Protein AF-A0A3M2AVL7-F1 (afdb_monomer)

Structure (mmCIF, N/CA/C/O backbone):
data_AF-A0A3M2AVL7-F1
#
_entry.id   AF-A0A3M2AVL7-F1
#
loop_
_atom_site.group_PDB
_atom_site.id
_atom_site.type_symbol
_atom_site.label_atom_id
_atom_site.label_alt_id
_atom_site.label_comp_id
_atom_site.label_asym_id
_atom_site.label_entity_id
_atom_site.label_seq_id
_atom_site.pdbx_PDB_ins_code
_atom_site.Cartn_x
_atom_site.Cartn_y
_atom_site.Cartn_z
_atom_site.occupancy
_atom_site.B_iso_or_equiv
_atom_site.auth_seq_id
_atom_site.auth_comp_id
_atom_site.auth_asym_id
_atom_site.auth_atom_id
_atom_site.pdbx_PDB_model_num
ATOM 1 N N . MET A 1 1 ? 24.766 -21.874 -66.320 1.00 49.31 1 MET A N 1
ATOM 2 C CA . MET A 1 1 ? 24.513 -21.560 -64.892 1.00 49.31 1 MET A CA 1
ATOM 3 C C . MET A 1 1 ? 24.020 -20.111 -64.760 1.00 49.31 1 MET A C 1
ATOM 5 O O . MET A 1 1 ? 24.834 -19.207 -64.705 1.00 49.31 1 MET A O 1
ATOM 9 N N . ARG A 1 2 ? 22.704 -19.842 -64.825 1.00 55.44 2 ARG A N 1
ATOM 10 C CA . ARG A 1 2 ? 22.145 -18.460 -64.758 1.00 55.44 2 ARG A CA 1
ATOM 11 C C . ARG A 1 2 ? 20.738 -18.371 -64.133 1.00 55.44 2 ARG A C 1
ATOM 13 O O . ARG A 1 2 ? 20.066 -17.357 -64.256 1.00 55.44 2 ARG A O 1
ATOM 20 N N . ARG A 1 3 ? 20.269 -19.445 -63.480 1.00 55.56 3 ARG A N 1
ATOM 21 C CA . ARG A 1 3 ? 18.938 -19.506 -62.833 1.00 55.56 3 ARG A CA 1
ATOM 22 C C . ARG A 1 3 ? 18.961 -19.156 -61.342 1.00 55.56 3 ARG A C 1
ATOM 24 O O . ARG A 1 3 ? 17.932 -18.772 -60.806 1.00 55.56 3 ARG A O 1
ATOM 31 N N . TRP A 1 4 ? 20.124 -19.241 -60.697 1.00 57.34 4 TRP A N 1
ATOM 32 C CA . TRP A 1 4 ? 20.258 -19.029 -59.252 1.00 57.34 4 TRP A CA 1
ATOM 33 C C . TRP A 1 4 ? 20.338 -17.543 -58.864 1.00 57.34 4 TRP A C 1
ATOM 35 O O . TRP A 1 4 ? 19.958 -17.202 -57.751 1.00 57.34 4 TRP A O 1
ATOM 45 N N . SER A 1 5 ? 20.722 -16.644 -59.785 1.00 60.75 5 SER A N 1
ATOM 46 C CA . SER A 1 5 ? 20.860 -15.208 -59.475 1.00 60.75 5 SER A CA 1
ATOM 47 C C . SER A 1 5 ? 19.529 -14.460 -59.333 1.00 60.75 5 SER A C 1
ATOM 49 O O . SER A 1 5 ? 19.511 -13.342 -58.831 1.00 60.75 5 SER A O 1
ATOM 51 N N . ARG A 1 6 ? 18.407 -15.047 -59.781 1.00 67.75 6 ARG A N 1
ATOM 52 C CA . ARG A 1 6 ? 17.077 -14.432 -59.626 1.00 67.75 6 ARG A CA 1
ATOM 53 C C . ARG A 1 6 ? 16.515 -14.596 -58.217 1.00 67.75 6 ARG A C 1
ATOM 55 O O . ARG A 1 6 ? 15.721 -13.767 -57.800 1.00 67.75 6 ARG A O 1
ATOM 62 N N . TYR A 1 7 ? 16.935 -15.631 -57.488 1.00 75.69 7 TYR A N 1
ATOM 63 C CA . TYR A 1 7 ? 16.418 -15.939 -56.150 1.00 75.69 7 TYR A CA 1
ATOM 64 C C . TYR A 1 7 ? 17.305 -15.407 -55.020 1.00 75.69 7 TYR A C 1
ATOM 66 O O . TYR A 1 7 ? 16.845 -15.274 -53.890 1.00 75.69 7 TYR A O 1
ATOM 74 N N . THR A 1 8 ? 18.551 -15.038 -55.328 1.00 79.12 8 THR A N 1
ATOM 75 C CA . THR A 1 8 ? 19.495 -14.424 -54.386 1.00 79.12 8 THR A CA 1
ATOM 76 C C . THR A 1 8 ? 18.943 -13.186 -53.665 1.00 79.12 8 THR A C 1
ATOM 78 O O . THR A 1 8 ? 19.076 -13.144 -52.444 1.00 79.12 8 THR A O 1
ATOM 81 N N . PRO A 1 9 ? 18.279 -12.208 -54.324 1.00 80.12 9 PRO A N 1
ATOM 82 C CA . PRO A 1 9 ? 17.731 -11.055 -53.603 1.00 80.12 9 PRO A CA 1
ATOM 83 C C . PRO A 1 9 ? 16.610 -11.451 -52.633 1.00 80.12 9 PRO A C 1
ATOM 85 O O . PRO A 1 9 ? 16.551 -10.934 -51.522 1.00 80.12 9 PRO A O 1
ATOM 88 N N . TYR A 1 10 ? 15.771 -12.423 -52.999 1.00 84.12 10 TYR A N 1
ATOM 89 C CA . TYR A 1 10 ? 14.706 -12.923 -52.124 1.00 84.12 10 TYR A CA 1
ATOM 90 C C . TYR A 1 10 ? 15.263 -13.680 -50.912 1.00 84.12 10 TYR A C 1
ATOM 92 O O . TYR A 1 10 ? 14.733 -13.545 -49.813 1.00 84.12 10 TYR A O 1
ATOM 100 N N . LEU A 1 11 ? 16.363 -14.421 -51.088 1.00 86.31 11 LEU A N 1
ATOM 101 C CA . LEU A 1 11 ? 17.057 -15.094 -49.990 1.00 86.31 11 LEU A CA 1
ATOM 102 C C . LEU A 1 11 ? 17.648 -14.084 -48.992 1.00 86.31 11 LEU A C 1
ATOM 104 O O . LEU A 1 11 ? 17.534 -14.281 -47.786 1.00 86.31 11 LEU A O 1
ATOM 108 N N . ILE A 1 12 ? 18.234 -12.987 -49.483 1.00 85.75 12 ILE A N 1
ATOM 109 C CA . ILE A 1 12 ? 18.787 -11.919 -48.633 1.00 85.75 12 ILE A CA 1
ATOM 110 C C . ILE A 1 12 ? 17.677 -11.257 -47.810 1.00 85.75 12 ILE A C 1
ATOM 112 O O . ILE A 1 12 ? 17.833 -11.079 -46.604 1.00 85.75 12 ILE A O 1
ATOM 116 N N . VAL A 1 13 ? 16.535 -10.949 -48.433 1.00 85.62 13 VAL A N 1
ATOM 117 C CA . VAL A 1 13 ? 15.375 -10.371 -47.733 1.00 85.62 13 VAL A CA 1
ATOM 118 C C . VAL A 1 13 ? 14.828 -11.337 -46.680 1.00 85.62 13 VAL A C 1
ATOM 120 O O . VAL A 1 13 ? 14.535 -10.921 -45.561 1.00 85.62 13 VAL A O 1
ATOM 123 N N . LEU A 1 14 ? 14.742 -12.632 -46.999 1.00 88.81 14 LEU A N 1
ATOM 124 C CA . LEU A 1 14 ? 14.288 -13.652 -46.055 1.00 88.81 14 LEU A CA 1
ATOM 125 C C . LEU A 1 14 ? 15.222 -13.758 -44.840 1.00 88.81 14 LEU A C 1
ATOM 127 O O . LEU A 1 14 ? 14.752 -13.796 -43.705 1.00 88.81 14 LEU A O 1
ATOM 131 N N . LEU A 1 15 ? 16.538 -13.767 -45.064 1.00 89.38 15 LEU A N 1
ATOM 132 C CA . LEU A 1 15 ? 17.530 -13.818 -43.987 1.00 89.38 15 LEU A CA 1
ATOM 133 C C . LEU A 1 15 ? 17.496 -12.557 -43.119 1.00 89.38 15 LEU A C 1
ATOM 135 O O . LEU A 1 15 ? 17.561 -12.667 -41.896 1.00 89.38 15 LEU A O 1
ATOM 139 N N . ALA A 1 16 ? 17.327 -11.377 -43.721 1.00 87.62 16 ALA A N 1
ATOM 140 C CA . ALA A 1 16 ? 17.157 -10.131 -42.980 1.00 87.62 16 ALA A CA 1
ATOM 141 C C . ALA A 1 16 ? 15.886 -10.156 -42.114 1.00 87.62 16 ALA A C 1
ATOM 143 O O . ALA A 1 16 ? 15.927 -9.763 -40.950 1.00 87.62 16 ALA A O 1
ATOM 144 N N . PHE A 1 17 ? 14.776 -10.680 -42.642 1.00 90.69 17 PHE A N 1
ATOM 145 C CA . PHE A 1 17 ? 13.520 -10.805 -41.903 1.00 90.69 17 PHE A CA 1
ATOM 146 C C . PHE A 1 17 ? 13.626 -11.798 -40.736 1.00 90.69 17 PHE A C 1
ATOM 148 O O . PHE A 1 17 ? 13.178 -11.507 -39.627 1.00 90.69 17 PHE A O 1
ATOM 155 N N . LEU A 1 18 ? 14.276 -12.945 -40.952 1.00 90.25 18 LEU A N 1
ATOM 156 C CA . LEU A 1 18 ? 14.545 -13.923 -39.895 1.00 90.25 18 LEU A CA 1
ATOM 157 C C . LEU A 1 18 ? 15.487 -13.361 -38.824 1.00 90.25 18 LEU A C 1
ATOM 159 O O . LEU A 1 18 ? 15.243 -13.563 -37.636 1.00 90.25 18 LEU A O 1
ATOM 163 N N . GLY A 1 19 ? 16.516 -12.611 -39.229 1.00 85.75 19 GLY A N 1
ATOM 164 C CA . GLY A 1 19 ? 17.402 -11.894 -38.313 1.00 85.75 19 GLY A CA 1
ATOM 165 C C . GLY A 1 19 ? 16.652 -10.859 -37.475 1.00 85.75 19 GLY A C 1
ATOM 166 O O . GLY A 1 19 ? 16.862 -10.784 -36.268 1.00 85.75 19 GLY A O 1
ATOM 167 N N . LEU A 1 20 ? 15.715 -10.124 -38.081 1.00 87.69 20 LEU A N 1
ATOM 168 C CA . LEU A 1 20 ? 14.891 -9.133 -37.388 1.00 87.69 20 LEU A CA 1
ATOM 169 C C . LEU A 1 20 ? 13.927 -9.785 -36.385 1.00 87.69 20 LEU A C 1
ATOM 171 O O . LEU A 1 20 ? 13.807 -9.319 -35.257 1.00 87.69 20 LEU A O 1
ATOM 175 N N . LEU A 1 21 ? 13.280 -10.895 -36.755 1.00 87.44 21 LEU A N 1
ATOM 176 C CA . LEU A 1 21 ? 12.431 -11.668 -35.840 1.00 87.44 21 LEU A CA 1
ATOM 177 C C . LEU A 1 21 ? 13.232 -12.282 -34.686 1.00 87.44 21 LEU A C 1
ATOM 179 O O . LEU A 1 21 ? 12.766 -12.287 -33.546 1.00 87.44 21 LEU A O 1
ATOM 183 N N . GLY A 1 22 ? 14.436 -12.781 -34.975 1.00 82.81 22 GLY A N 1
ATOM 184 C CA . GLY A 1 22 ? 15.374 -13.270 -33.968 1.00 82.81 22 GLY A CA 1
ATOM 185 C C . GLY A 1 22 ? 15.807 -12.162 -33.010 1.00 82.81 22 GLY A C 1
ATOM 186 O O . GLY A 1 22 ? 15.777 -12.366 -31.802 1.00 82.81 22 GLY A O 1
ATOM 187 N N . TRP A 1 23 ? 16.115 -10.973 -33.534 1.00 85.00 23 TRP A N 1
ATOM 188 C CA . TRP A 1 23 ? 16.451 -9.791 -32.742 1.00 85.00 23 TRP A CA 1
ATOM 189 C C . TRP A 1 23 ? 15.283 -9.326 -31.869 1.00 85.00 23 TRP A C 1
ATOM 191 O O . TRP A 1 23 ? 15.475 -9.084 -30.684 1.00 85.00 23 TRP A O 1
ATOM 201 N N . ILE A 1 24 ? 14.061 -9.266 -32.408 1.00 80.62 24 ILE A N 1
ATOM 202 C CA . ILE A 1 24 ? 12.861 -8.897 -31.641 1.00 80.62 24 ILE A CA 1
ATOM 203 C C . ILE A 1 24 ? 12.612 -9.903 -30.514 1.00 80.62 24 ILE A C 1
ATOM 205 O O . ILE A 1 24 ? 12.341 -9.498 -29.388 1.00 80.62 24 ILE A O 1
ATOM 209 N N . ARG A 1 25 ? 12.738 -11.210 -30.781 1.00 75.62 25 ARG A N 1
ATOM 210 C CA . ARG A 1 25 ? 12.631 -12.245 -29.740 1.00 75.62 25 ARG A CA 1
ATOM 211 C C . ARG A 1 25 ? 13.746 -12.149 -28.708 1.00 75.62 25 ARG A C 1
ATOM 213 O O . ARG A 1 25 ? 13.479 -12.322 -27.524 1.00 75.62 25 ARG A O 1
ATOM 220 N N . TYR A 1 26 ? 14.970 -11.875 -29.147 1.00 77.38 26 TYR A N 1
ATOM 221 C CA . TYR A 1 26 ? 16.114 -11.695 -28.265 1.00 77.38 26 TYR A CA 1
ATOM 222 C C . TYR A 1 26 ? 15.932 -10.477 -27.359 1.00 77.38 26 TYR A C 1
ATOM 224 O O . TYR A 1 26 ? 16.093 -10.610 -26.156 1.00 77.38 26 TYR A O 1
ATOM 232 N N . GLU A 1 27 ? 15.527 -9.325 -27.893 1.00 68.50 27 GLU A N 1
ATOM 233 C CA . GLU A 1 27 ? 15.232 -8.125 -27.101 1.00 68.50 27 GLU A CA 1
ATOM 234 C C . GLU A 1 27 ? 14.012 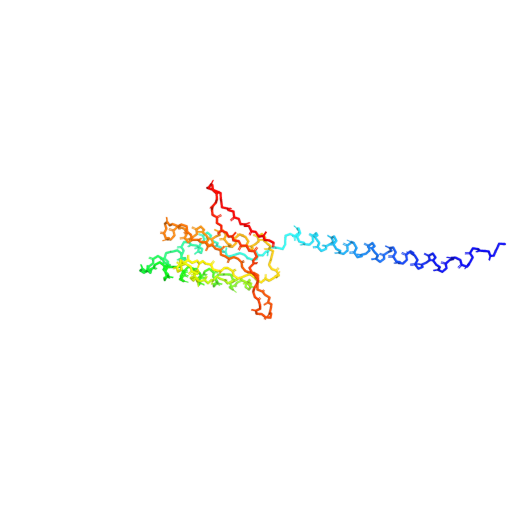-8.323 -26.191 1.00 68.50 27 GLU A C 1
ATOM 236 O O . GLU A 1 27 ? 14.013 -7.859 -25.054 1.00 68.50 27 GLU A O 1
ATOM 241 N N . HIS A 1 28 ? 13.005 -9.090 -26.619 1.00 65.69 28 HIS A N 1
ATOM 242 C CA . HIS A 1 28 ? 11.886 -9.457 -25.750 1.00 65.69 28 HIS A CA 1
ATOM 243 C C . HIS A 1 28 ? 12.349 -10.320 -24.566 1.00 65.69 28 HIS A C 1
ATOM 245 O O . HIS A 1 28 ? 12.065 -9.988 -23.418 1.00 65.69 28 HIS A O 1
ATOM 251 N N . HIS A 1 29 ? 13.148 -11.363 -24.818 1.00 61.06 29 HIS A N 1
ATOM 252 C CA . HIS A 1 29 ? 13.741 -12.180 -23.755 1.00 61.06 29 HIS A CA 1
ATOM 253 C C . HIS A 1 29 ? 14.762 -11.418 -22.909 1.00 61.06 29 HIS A C 1
ATOM 255 O O . HIS A 1 29 ? 14.876 -11.662 -21.713 1.00 61.06 29 HIS A O 1
ATOM 261 N N . ARG A 1 30 ? 15.501 -10.475 -23.493 1.00 54.84 30 ARG A N 1
ATOM 262 C CA . ARG A 1 30 ? 16.404 -9.582 -22.767 1.00 54.84 30 ARG A CA 1
ATOM 263 C C . ARG A 1 30 ? 15.616 -8.667 -21.835 1.00 54.84 30 ARG A C 1
ATOM 265 O O . ARG A 1 30 ? 16.025 -8.500 -20.693 1.00 54.84 30 ARG A O 1
ATOM 272 N N . GLY A 1 31 ? 14.472 -8.148 -22.278 1.00 52.19 31 GLY A N 1
ATOM 273 C CA . GLY A 1 31 ? 13.526 -7.411 -21.442 1.00 52.19 31 GLY A CA 1
ATOM 274 C C . GLY A 1 31 ? 12.971 -8.261 -20.297 1.00 52.19 31 GLY A C 1
ATOM 275 O O . GLY A 1 31 ? 12.960 -7.813 -19.155 1.00 52.19 31 GLY A O 1
ATOM 276 N N . GLU A 1 32 ? 12.593 -9.515 -20.562 1.00 56.53 32 GLU A N 1
ATOM 277 C CA . GLU A 1 32 ? 12.155 -10.463 -19.523 1.00 56.53 32 GLU A CA 1
ATOM 278 C C . GLU A 1 32 ? 13.280 -10.835 -18.538 1.00 56.53 32 GLU A C 1
ATOM 280 O O . GLU A 1 32 ? 13.033 -10.999 -17.342 1.00 56.53 32 GLU A O 1
ATOM 285 N N . ASN A 1 33 ? 14.525 -10.930 -19.009 1.00 48.59 33 ASN A N 1
ATOM 286 C CA . ASN A 1 33 ? 15.682 -11.234 -18.168 1.00 48.59 33 ASN A CA 1
ATOM 287 C C . ASN A 1 33 ? 16.143 -10.022 -17.344 1.00 48.59 33 ASN A C 1
ATOM 289 O O . ASN A 1 33 ? 16.495 -10.208 -16.184 1.00 48.59 33 ASN A O 1
ATOM 293 N N . PHE A 1 34 ? 16.021 -8.790 -17.851 1.00 47.81 34 PHE A N 1
ATOM 294 C CA . PHE A 1 34 ? 16.200 -7.563 -17.054 1.00 47.81 34 PHE A CA 1
ATOM 295 C C . PHE A 1 34 ? 15.174 -7.449 -15.913 1.00 47.81 34 PHE A C 1
ATOM 297 O O . PHE A 1 34 ? 15.462 -6.870 -14.870 1.00 47.81 34 PHE A O 1
ATOM 304 N N . VAL A 1 35 ? 13.982 -8.034 -16.071 1.00 50.78 35 VAL A N 1
ATOM 305 C CA . VAL A 1 35 ? 12.981 -8.133 -14.993 1.00 50.78 35 VAL A CA 1
ATOM 306 C C . VAL A 1 35 ? 13.380 -9.175 -13.932 1.00 50.78 35 VAL A C 1
ATOM 308 O O . VAL A 1 35 ? 12.967 -9.058 -12.776 1.00 50.78 35 VAL A O 1
ATOM 311 N N . ARG A 1 36 ? 14.196 -10.179 -14.287 1.00 46.47 36 ARG A N 1
ATOM 312 C CA . ARG A 1 36 ? 14.734 -11.189 -13.352 1.00 46.47 36 ARG A CA 1
ATOM 313 C C . ARG A 1 36 ? 16.038 -10.766 -12.678 1.00 46.47 36 ARG A C 1
ATOM 315 O O . ARG A 1 36 ? 16.279 -11.171 -11.542 1.00 46.47 36 ARG A O 1
ATOM 322 N N . GLU A 1 37 ? 16.856 -9.961 -13.343 1.00 42.97 37 GLU A N 1
ATOM 323 C CA . GLU A 1 37 ? 18.136 -9.471 -12.835 1.00 42.97 37 GLU A CA 1
ATOM 324 C C . GLU A 1 37 ? 17.907 -8.257 -11.922 1.00 42.97 37 GLU A C 1
ATOM 326 O O . GLU A 1 37 ? 18.037 -7.107 -12.319 1.00 42.97 37 GLU A O 1
ATOM 331 N N . SER A 1 38 ? 17.448 -8.546 -10.699 1.00 48.59 38 SER A N 1
ATOM 332 C CA . SER A 1 38 ? 17.490 -7.690 -9.504 1.00 48.59 38 SER A CA 1
ATOM 333 C C . SER A 1 38 ? 17.575 -6.177 -9.755 1.00 48.59 38 SER A C 1
ATOM 335 O O . SER A 1 38 ? 18.555 -5.533 -9.377 1.00 48.59 38 SER A O 1
ATOM 337 N N . VAL A 1 39 ? 16.520 -5.570 -10.305 1.00 52.44 39 VAL A N 1
ATOM 338 C CA . VAL A 1 39 ? 16.279 -4.152 -10.026 1.00 52.44 39 VAL A CA 1
ATOM 339 C C . VAL A 1 39 ? 16.001 -4.087 -8.528 1.00 52.44 39 VAL A C 1
ATOM 341 O O . VAL A 1 39 ? 14.914 -4.443 -8.068 1.00 52.44 39 VAL A O 1
ATOM 344 N N . SER A 1 40 ? 17.017 -3.739 -7.740 1.00 58.62 40 SER A N 1
ATOM 345 C CA . SER A 1 40 ? 16.859 -3.483 -6.316 1.00 58.62 40 SER A CA 1
ATOM 346 C C . SER A 1 40 ? 16.011 -2.224 -6.181 1.00 58.62 40 SER A C 1
ATOM 348 O O . SER A 1 40 ? 16.523 -1.106 -6.233 1.00 58.62 40 SER A O 1
ATOM 350 N N . PHE A 1 41 ? 14.695 -2.391 -6.080 1.00 68.44 41 PHE A N 1
ATOM 351 C CA . PHE A 1 41 ? 13.823 -1.287 -5.712 1.00 68.44 41 PHE A CA 1
ATOM 352 C C . PHE A 1 41 ? 14.173 -0.882 -4.285 1.00 68.44 41 PHE A C 1
ATOM 354 O O . PHE A 1 41 ? 14.228 -1.733 -3.397 1.00 68.44 41 PHE A O 1
ATOM 361 N N . ALA A 1 42 ? 14.436 0.408 -4.082 1.00 73.88 42 ALA A N 1
ATOM 362 C CA . ALA A 1 42 ? 14.711 0.944 -2.760 1.00 73.88 42 ALA A CA 1
ATOM 363 C C . ALA A 1 42 ? 13.548 0.600 -1.818 1.00 73.88 42 ALA A C 1
ATOM 365 O O . ALA A 1 42 ? 12.378 0.733 -2.185 1.00 73.88 42 ALA A O 1
ATOM 366 N N . GLU A 1 43 ? 13.862 0.128 -0.617 1.00 80.44 43 GLU A N 1
ATOM 367 C CA . GLU A 1 43 ? 12.885 -0.132 0.438 1.00 80.44 43 GLU A CA 1
ATOM 368 C C . GLU A 1 43 ? 13.275 0.665 1.686 1.00 80.44 43 GLU A C 1
ATOM 370 O O . GLU A 1 43 ? 14.468 0.778 1.989 1.00 80.44 43 GLU A O 1
ATOM 375 N N . PRO A 1 44 ? 12.304 1.221 2.436 1.00 82.94 44 PRO A N 1
ATOM 376 C CA . PRO A 1 44 ? 12.595 1.838 3.714 1.00 82.94 44 PRO A CA 1
ATOM 377 C C . PRO A 1 44 ? 13.134 0.772 4.656 1.00 82.94 44 PRO A C 1
ATOM 379 O O . PRO A 1 44 ? 12.802 -0.412 4.544 1.00 82.94 44 PRO A O 1
ATOM 382 N N . ASN A 1 45 ? 13.914 1.193 5.643 1.00 88.62 45 ASN A N 1
ATOM 383 C CA . ASN A 1 45 ? 14.339 0.292 6.701 1.00 88.62 45 ASN A CA 1
ATOM 384 C C . ASN A 1 45 ? 13.152 -0.035 7.623 1.00 88.62 45 ASN A C 1
ATOM 386 O O . ASN A 1 45 ? 12.986 0.550 8.693 1.00 88.62 45 ASN A O 1
ATOM 390 N N . TRP A 1 46 ? 12.319 -0.986 7.204 1.00 88.88 46 TRP A N 1
ATOM 391 C CA . TRP A 1 46 ? 11.079 -1.332 7.891 1.00 88.88 46 TRP A CA 1
ATOM 392 C C . TRP A 1 46 ? 11.278 -1.820 9.322 1.00 88.88 46 TRP A C 1
ATOM 394 O O . TRP A 1 46 ? 10.396 -1.597 10.150 1.00 88.88 46 TRP A O 1
ATOM 404 N N . ALA A 1 47 ? 12.432 -2.414 9.638 1.00 88.88 47 ALA A N 1
ATOM 405 C CA . ALA A 1 47 ? 12.759 -2.830 10.998 1.00 88.88 47 ALA A CA 1
ATOM 406 C C . ALA A 1 47 ? 12.758 -1.642 11.975 1.00 88.88 47 ALA A C 1
ATOM 408 O O . ALA A 1 47 ? 12.270 -1.768 13.095 1.00 88.88 47 ALA A O 1
ATOM 409 N N . ASN A 1 48 ? 13.227 -0.477 11.520 1.00 89.88 48 ASN A N 1
ATOM 410 C CA . ASN A 1 48 ? 13.289 0.739 12.328 1.00 89.88 48 ASN A CA 1
ATOM 411 C C . ASN A 1 48 ? 12.072 1.648 12.110 1.00 89.88 48 ASN A C 1
ATOM 413 O O . ASN A 1 48 ? 11.595 2.286 13.045 1.00 89.88 48 ASN A O 1
ATOM 417 N N . THR A 1 49 ? 11.549 1.712 10.884 1.00 90.12 49 THR A N 1
ATOM 418 C CA . THR A 1 49 ? 10.483 2.649 10.517 1.00 90.12 49 THR A CA 1
ATOM 419 C C . THR A 1 49 ? 9.098 2.178 10.969 1.00 90.12 49 THR A C 1
ATOM 421 O O . THR A 1 49 ? 8.330 2.990 11.481 1.00 90.12 49 THR A O 1
ATOM 424 N N . LEU A 1 50 ? 8.756 0.888 10.829 1.00 92.56 50 LEU A N 1
ATOM 425 C CA . LEU A 1 50 ? 7.405 0.404 11.163 1.00 92.56 50 LEU A CA 1
ATOM 426 C C . LEU A 1 50 ? 7.028 0.598 12.640 1.00 92.56 50 LEU A C 1
ATOM 428 O O . LEU A 1 50 ? 5.910 1.051 12.888 1.00 92.56 50 LEU A O 1
ATOM 432 N N . PRO A 1 51 ? 7.907 0.319 13.627 1.00 93.12 51 PRO A N 1
ATOM 433 C CA . PRO A 1 51 ? 7.579 0.563 15.030 1.00 93.12 51 PRO A CA 1
ATOM 434 C C . PRO A 1 51 ? 7.248 2.032 15.320 1.00 93.12 51 PRO A C 1
ATOM 436 O O . PRO A 1 51 ? 6.315 2.303 16.073 1.00 93.12 51 PRO A O 1
ATOM 439 N N . LEU A 1 52 ? 7.968 2.969 14.692 1.00 92.50 52 LEU A N 1
ATOM 440 C CA . LEU A 1 52 ? 7.740 4.408 14.852 1.00 92.50 52 LEU A CA 1
ATOM 441 C C . LEU A 1 52 ? 6.389 4.824 14.266 1.00 92.50 52 LEU A C 1
ATOM 443 O O . LEU A 1 52 ? 5.590 5.447 14.961 1.00 92.50 52 LEU A O 1
ATOM 447 N N . ILE A 1 53 ? 6.106 4.404 13.027 1.00 92.25 53 ILE A N 1
ATOM 448 C CA . ILE A 1 53 ? 4.825 4.676 12.361 1.00 92.25 53 ILE A CA 1
ATOM 449 C C . ILE A 1 53 ? 3.663 4.126 13.188 1.00 92.25 53 ILE A C 1
ATOM 451 O O . ILE A 1 53 ? 2.656 4.804 13.375 1.00 92.25 53 ILE A O 1
ATOM 455 N N . ARG A 1 54 ? 3.799 2.900 13.702 1.00 92.88 54 ARG A N 1
ATOM 456 C CA . ARG A 1 54 ? 2.761 2.269 14.518 1.00 92.88 54 ARG A CA 1
ATOM 457 C C . ARG A 1 54 ? 2.527 3.037 15.813 1.00 92.88 54 ARG A C 1
ATOM 459 O O . ARG A 1 54 ? 1.380 3.312 16.146 1.00 92.88 54 ARG A O 1
ATOM 466 N N . ALA A 1 55 ? 3.596 3.386 16.528 1.00 91.62 55 ALA A N 1
ATOM 467 C CA . ALA A 1 55 ? 3.497 4.126 17.781 1.00 91.62 55 ALA A CA 1
ATOM 468 C C . ALA A 1 55 ? 2.833 5.496 17.586 1.00 91.62 55 ALA A C 1
ATOM 470 O O . ALA A 1 55 ? 2.057 5.921 18.437 1.00 91.62 55 ALA A O 1
ATOM 471 N N . GLU A 1 56 ? 3.110 6.172 16.470 1.00 92.56 56 GLU A N 1
ATOM 472 C CA . GLU A 1 56 ? 2.474 7.440 16.112 1.00 92.56 56 GLU A CA 1
ATOM 473 C C . GLU A 1 56 ? 0.996 7.247 15.756 1.00 92.56 56 GLU A C 1
ATOM 475 O O . GLU A 1 56 ? 0.132 7.875 16.367 1.00 92.56 56 GLU A O 1
ATOM 480 N N . ALA A 1 57 ? 0.690 6.295 14.871 1.00 92.06 57 ALA A N 1
ATOM 481 C CA . ALA A 1 57 ? -0.678 5.986 14.471 1.00 92.06 57 ALA A CA 1
ATOM 482 C C . ALA A 1 57 ? -1.557 5.573 15.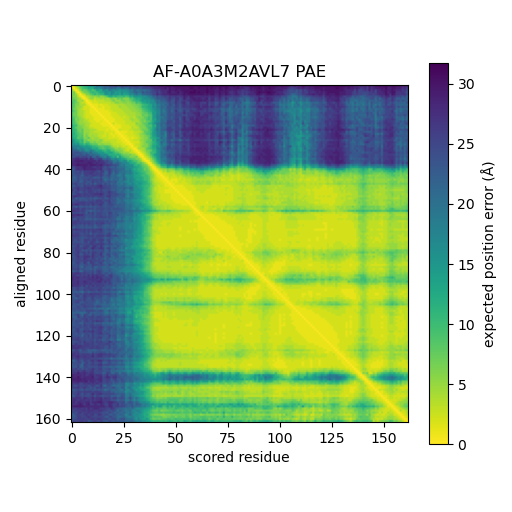666 1.00 92.06 57 ALA A C 1
ATOM 484 O O . ALA A 1 57 ? -2.727 5.940 15.734 1.00 92.06 57 ALA A O 1
ATOM 485 N N . GLN A 1 58 ? -0.996 4.869 16.650 1.00 92.62 58 GLN A N 1
ATOM 486 C CA . GLN A 1 58 ? -1.721 4.386 17.826 1.00 92.62 58 GLN A CA 1
ATOM 487 C C . GLN A 1 58 ? -2.122 5.492 18.814 1.00 92.62 58 GLN A C 1
ATOM 489 O O . GLN A 1 58 ? -3.013 5.269 19.632 1.00 92.62 58 GLN A O 1
ATOM 494 N N . ARG A 1 59 ? -1.527 6.691 18.723 1.00 92.62 59 ARG A N 1
ATOM 495 C CA . ARG A 1 59 ? -1.916 7.856 19.542 1.00 92.62 59 ARG A CA 1
ATOM 496 C C . ARG A 1 59 ? -3.273 8.435 19.147 1.00 92.62 59 ARG A C 1
ATOM 498 O O . ARG A 1 59 ? -3.854 9.198 19.915 1.00 92.62 59 ARG A O 1
ATOM 505 N N . HIS A 1 60 ? -3.769 8.105 17.959 1.00 92.38 60 HIS A N 1
ATOM 506 C CA . HIS A 1 60 ? -5.040 8.613 17.465 1.00 92.38 60 HIS A CA 1
ATOM 507 C C . HIS A 1 60 ? -6.229 7.856 18.072 1.00 92.38 60 HIS A C 1
ATOM 509 O O . HIS A 1 60 ? -6.163 6.652 18.320 1.00 92.38 60 HIS A O 1
ATOM 515 N N . ALA A 1 61 ? -7.333 8.570 18.311 1.00 86.94 61 ALA A N 1
ATOM 516 C CA . ALA A 1 61 ? -8.487 8.032 19.032 1.00 86.94 61 ALA A CA 1
ATOM 517 C C . ALA A 1 61 ? -9.392 7.138 18.165 1.00 86.94 61 ALA A C 1
ATOM 519 O O . ALA A 1 61 ? -9.877 6.118 18.649 1.00 86.94 61 ALA A O 1
ATOM 520 N N . THR A 1 62 ? -9.612 7.487 16.891 1.00 93.12 62 THR A N 1
ATOM 521 C CA . THR A 1 62 ? -10.558 6.776 16.009 1.00 93.12 62 THR A CA 1
ATOM 522 C C . THR A 1 62 ? -9.843 5.860 15.021 1.00 93.12 62 THR A C 1
ATOM 524 O O . THR A 1 62 ? -8.717 6.130 14.613 1.00 93.12 62 THR A O 1
ATOM 527 N N . GLU A 1 63 ? -10.501 4.784 14.593 1.00 93.00 63 GLU A N 1
ATOM 528 C CA . GLU A 1 63 ? -9.945 3.838 13.613 1.00 93.00 63 GLU A CA 1
ATOM 529 C C . GLU A 1 63 ? -9.587 4.509 12.282 1.00 93.00 63 GLU A C 1
ATOM 531 O O . GLU A 1 63 ? -8.504 4.290 11.740 1.00 93.00 63 GLU A O 1
ATOM 536 N N . GLU A 1 64 ? -10.453 5.402 11.798 1.00 93.38 64 GLU A N 1
ATOM 537 C CA . GLU A 1 64 ? -10.215 6.171 10.576 1.00 93.38 64 GLU A CA 1
ATOM 538 C C . GLU A 1 64 ? -8.965 7.056 10.694 1.00 93.38 64 GLU A C 1
ATOM 540 O O . GLU A 1 64 ? -8.138 7.081 9.784 1.00 93.38 64 GLU A O 1
ATOM 545 N N . THR A 1 65 ? -8.767 7.730 11.834 1.00 94.00 65 THR A N 1
ATOM 546 C CA . THR A 1 65 ? -7.584 8.585 12.043 1.00 94.00 65 THR A CA 1
ATOM 547 C C . THR A 1 65 ? -6.309 7.774 12.262 1.00 94.00 65 THR A C 1
ATOM 549 O O . THR A 1 65 ? -5.259 8.150 11.742 1.00 94.00 65 THR A O 1
ATOM 552 N N . LYS A 1 66 ? -6.400 6.620 12.934 1.00 94.81 66 LYS A N 1
ATOM 553 C CA . LYS A 1 66 ? -5.313 5.634 13.043 1.00 94.81 66 LYS A CA 1
ATOM 554 C C . LYS A 1 66 ? -4.851 5.158 11.660 1.00 94.81 66 LYS A C 1
ATOM 556 O O . LYS A 1 66 ? -3.656 5.177 11.362 1.00 94.81 66 LYS A O 1
ATOM 561 N N . LEU A 1 67 ? -5.786 4.779 10.787 1.00 94.62 67 LEU A N 1
ATOM 562 C CA . LEU A 1 67 ? -5.482 4.364 9.413 1.00 94.62 67 LEU A CA 1
ATOM 563 C C . LEU A 1 67 ? -4.967 5.513 8.550 1.00 94.62 67 LEU A C 1
ATOM 565 O O . LEU A 1 67 ? -4.058 5.313 7.742 1.00 94.62 67 LEU A O 1
ATOM 569 N N . ALA A 1 68 ? -5.528 6.713 8.699 1.00 94.75 68 ALA A N 1
ATOM 570 C CA . ALA A 1 68 ? -5.073 7.888 7.967 1.00 94.75 68 ALA A CA 1
ATOM 571 C C . ALA A 1 68 ? -3.608 8.194 8.299 1.00 94.75 68 ALA A C 1
ATOM 573 O O . ALA A 1 68 ? -2.799 8.333 7.383 1.00 94.75 68 ALA A O 1
ATOM 574 N N . ALA A 1 69 ? -3.245 8.179 9.586 1.00 95.19 69 ALA A N 1
ATOM 575 C CA . ALA A 1 69 ? -1.862 8.328 10.025 1.00 95.19 69 ALA A CA 1
ATOM 576 C C . ALA A 1 69 ? -0.968 7.225 9.432 1.00 95.19 69 ALA A C 1
ATOM 578 O O . ALA A 1 69 ? 0.011 7.521 8.746 1.00 95.19 69 ALA A O 1
ATOM 579 N N . LEU A 1 70 ? -1.344 5.950 9.595 1.00 95.81 70 LEU A N 1
ATOM 580 C CA . LEU A 1 70 ? -0.590 4.816 9.048 1.00 95.81 70 LEU A CA 1
ATOM 581 C C . LEU A 1 70 ? -0.336 4.964 7.537 1.00 95.81 70 LEU A C 1
ATOM 583 O O . LEU A 1 70 ? 0.805 4.888 7.080 1.00 95.81 70 LEU A O 1
ATOM 587 N N . THR A 1 71 ? -1.387 5.199 6.749 1.00 95.44 71 THR A N 1
ATOM 588 C CA . THR A 1 71 ? -1.292 5.316 5.284 1.00 95.44 71 THR A CA 1
ATOM 589 C C . THR A 1 71 ? -0.497 6.545 4.844 1.00 95.44 71 THR A C 1
ATOM 591 O O . THR A 1 71 ? 0.265 6.463 3.874 1.00 95.44 71 THR A O 1
ATOM 594 N N . GLN A 1 72 ? -0.604 7.662 5.566 1.00 95.56 72 GLN A N 1
ATOM 595 C CA . GLN A 1 72 ? 0.190 8.863 5.323 1.00 95.56 72 GLN A CA 1
ATOM 596 C C . GLN A 1 72 ? 1.683 8.595 5.532 1.00 95.56 72 GLN A C 1
ATOM 598 O O . GLN A 1 72 ? 2.482 8.903 4.644 1.00 95.56 72 GLN A O 1
ATOM 603 N N . HIS A 1 73 ? 2.068 7.982 6.652 1.00 94.81 73 HIS A N 1
ATOM 604 C CA . HIS A 1 73 ? 3.474 7.693 6.937 1.00 94.81 73 HIS A CA 1
ATOM 605 C C . HIS A 1 73 ? 4.055 6.614 6.019 1.00 94.81 73 HIS A C 1
ATOM 607 O O . HIS A 1 73 ? 5.182 6.765 5.548 1.00 94.81 73 HIS A O 1
ATOM 613 N N . LEU A 1 74 ? 3.288 5.568 5.688 1.00 93.88 74 LEU A N 1
ATOM 614 C CA . LEU A 1 74 ? 3.705 4.581 4.686 1.00 93.88 74 LEU A CA 1
ATOM 615 C C . LEU A 1 74 ? 3.943 5.248 3.326 1.00 93.88 74 LEU A C 1
ATOM 617 O O . LEU A 1 74 ? 4.973 5.023 2.694 1.00 93.88 74 LEU A O 1
ATOM 621 N N . THR A 1 75 ? 3.030 6.121 2.895 1.00 93.88 75 THR A N 1
ATOM 622 C CA . THR A 1 75 ? 3.191 6.888 1.650 1.00 93.88 75 THR A CA 1
ATOM 623 C C . THR A 1 75 ? 4.424 7.785 1.697 1.00 93.88 75 THR A C 1
ATOM 625 O O . THR A 1 75 ? 5.166 7.850 0.720 1.00 93.88 75 THR A O 1
ATOM 628 N N . ALA A 1 76 ? 4.665 8.465 2.820 1.00 92.94 76 ALA A N 1
ATOM 629 C CA . ALA A 1 76 ? 5.838 9.311 2.996 1.00 92.94 76 ALA A CA 1
ATOM 630 C C . ALA A 1 76 ? 7.142 8.501 2.911 1.00 92.94 76 ALA A C 1
ATOM 632 O O . ALA A 1 76 ? 8.068 8.931 2.226 1.00 92.94 76 ALA A O 1
ATOM 633 N N . ALA A 1 77 ? 7.190 7.313 3.522 1.00 91.75 77 ALA A N 1
ATOM 634 C CA . ALA A 1 77 ? 8.358 6.435 3.493 1.00 91.75 77 ALA A CA 1
ATOM 635 C C . ALA A 1 77 ? 8.709 5.984 2.065 1.00 91.75 77 ALA A C 1
ATOM 637 O O . ALA A 1 77 ? 9.867 6.069 1.664 1.00 91.75 77 ALA A O 1
ATOM 638 N N . TYR A 1 78 ? 7.718 5.577 1.265 1.00 90.44 78 TYR A N 1
ATOM 639 C CA . TYR A 1 78 ? 7.950 5.231 -0.144 1.00 90.44 78 TYR A CA 1
ATOM 640 C C . TYR A 1 78 ? 8.304 6.444 -1.005 1.00 90.44 78 TYR A C 1
ATOM 642 O O . TYR A 1 78 ? 9.198 6.367 -1.848 1.00 90.44 78 TYR A O 1
ATOM 650 N N . ARG A 1 79 ? 7.654 7.586 -0.765 1.00 88.06 79 ARG A N 1
ATOM 651 C CA . ARG A 1 79 ? 7.947 8.828 -1.485 1.00 88.06 79 ARG A CA 1
ATOM 652 C C . ARG A 1 79 ? 9.370 9.323 -1.237 1.00 88.06 79 ARG A C 1
ATOM 654 O O . ARG A 1 79 ? 9.955 9.892 -2.145 1.00 88.06 79 ARG A O 1
ATOM 661 N N . HIS A 1 80 ? 9.922 9.111 -0.043 1.00 85.38 80 HIS A N 1
ATOM 662 C CA . HIS A 1 80 ? 11.290 9.523 0.282 1.00 85.38 80 HIS A CA 1
ATOM 663 C C . HIS A 1 80 ? 12.358 8.797 -0.550 1.00 85.38 80 HIS A C 1
ATOM 665 O O . HIS A 1 80 ? 13.487 9.260 -0.635 1.00 85.38 80 HIS A O 1
ATOM 671 N N . MET A 1 81 ? 11.995 7.680 -1.182 1.00 83.94 81 MET A N 1
ATOM 672 C CA . MET A 1 81 ? 12.863 6.924 -2.083 1.00 83.94 81 MET A CA 1
ATOM 673 C C . MET A 1 81 ? 12.432 7.053 -3.552 1.00 83.94 81 MET A C 1
ATOM 675 O O . MET A 1 81 ? 12.747 6.183 -4.361 1.00 83.94 81 MET A O 1
ATOM 679 N N . ASP A 1 82 ? 11.627 8.070 -3.873 1.00 83.75 82 ASP A N 1
ATOM 680 C CA . ASP A 1 82 ? 11.076 8.328 -5.209 1.00 83.75 82 ASP A CA 1
ATOM 681 C C . ASP A 1 82 ? 10.262 7.168 -5.809 1.00 83.75 82 ASP A C 1
ATOM 683 O O . ASP A 1 82 ? 10.090 7.044 -7.023 1.00 83.75 82 ASP A O 1
ATOM 687 N N . VAL A 1 83 ? 9.682 6.327 -4.951 1.00 83.19 83 VAL A N 1
ATOM 688 C CA . VAL A 1 83 ? 8.826 5.224 -5.381 1.00 83.19 83 VAL A CA 1
ATOM 689 C C . VAL A 1 83 ? 7.391 5.734 -5.581 1.00 83.19 83 VAL A C 1
ATOM 691 O O . VAL A 1 83 ? 6.796 6.279 -4.644 1.00 83.19 83 VAL A O 1
ATOM 694 N N . PRO A 1 84 ? 6.769 5.527 -6.760 1.00 87.00 84 PRO A N 1
ATOM 695 C CA . PRO A 1 84 ? 5.409 5.979 -7.050 1.00 87.00 84 PRO A CA 1
ATOM 696 C C . PRO A 1 84 ? 4.343 5.064 -6.413 1.00 87.00 84 PRO A C 1
ATOM 698 O O . PRO A 1 84 ?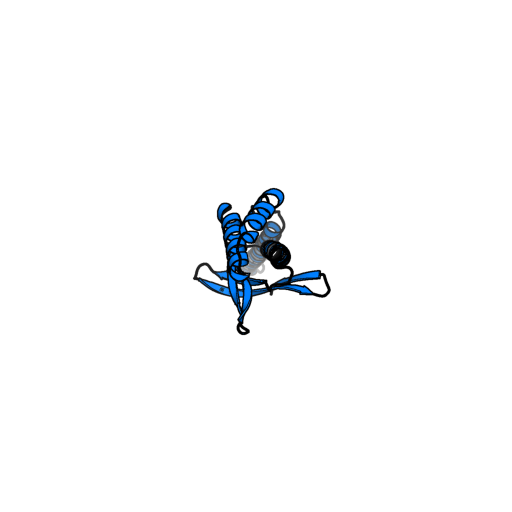 3.501 4.496 -7.109 1.00 87.00 84 PRO A O 1
ATOM 701 N N . LEU A 1 85 ? 4.366 4.930 -5.082 1.00 90.31 85 LEU A N 1
ATOM 702 C CA . LEU A 1 85 ? 3.339 4.265 -4.273 1.00 90.31 85 LEU A CA 1
ATOM 703 C C . LEU A 1 85 ? 2.618 5.273 -3.381 1.00 90.31 85 LEU A C 1
ATOM 705 O O . LEU A 1 85 ? 3.241 6.122 -2.744 1.00 90.31 85 LEU A O 1
ATOM 709 N N . ARG A 1 86 ? 1.288 5.175 -3.316 1.00 92.25 86 ARG A N 1
ATOM 710 C CA . ARG A 1 86 ? 0.461 6.010 -2.437 1.00 92.25 86 ARG A CA 1
ATOM 711 C C . ARG A 1 86 ? -0.658 5.205 -1.804 1.00 92.25 86 ARG A C 1
ATOM 713 O O . ARG A 1 86 ? -1.522 4.684 -2.509 1.00 92.25 86 ARG A O 1
ATOM 720 N N . PHE A 1 87 ? -0.685 5.195 -0.484 1.00 94.50 87 PHE A N 1
ATOM 721 C CA . PHE A 1 87 ? -1.768 4.644 0.312 1.00 94.50 87 PHE A CA 1
ATOM 722 C C . PHE A 1 87 ? -2.772 5.747 0.635 1.00 94.50 87 PHE A C 1
ATOM 724 O O . PHE A 1 87 ? -2.397 6.891 0.892 1.00 94.50 87 PHE A O 1
ATOM 731 N N . LYS A 1 88 ? -4.056 5.408 0.602 1.00 94.19 88 LYS A N 1
ATOM 732 C CA . LYS A 1 88 ? -5.148 6.297 0.998 1.00 94.19 88 LYS A CA 1
ATOM 733 C C . LYS A 1 88 ? -6.201 5.498 1.740 1.00 94.19 88 LYS A C 1
ATOM 73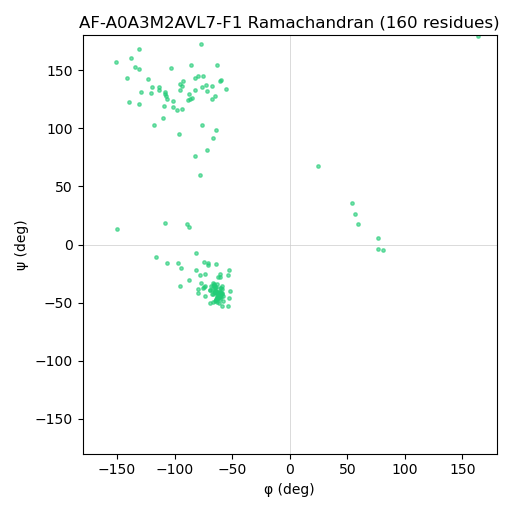5 O O . LYS A 1 88 ? -6.485 4.372 1.345 1.00 94.19 88 LYS A O 1
ATOM 740 N N . VAL A 1 89 ? -6.807 6.091 2.756 1.00 95.06 89 VAL A N 1
ATOM 741 C CA . VAL A 1 89 ? -8.030 5.545 3.350 1.00 95.06 89 VAL A CA 1
ATOM 742 C C . VAL A 1 89 ? -9.196 5.862 2.421 1.00 95.06 89 VAL A C 1
ATOM 744 O O . VAL A 1 89 ? -9.282 6.966 1.879 1.00 95.06 89 VAL A O 1
ATOM 747 N N . VAL A 1 90 ? -10.054 4.877 2.192 1.00 94.00 90 VAL A N 1
ATOM 748 C CA . VAL A 1 90 ? -11.299 5.014 1.436 1.00 94.00 90 VAL A CA 1
ATOM 749 C C . VAL A 1 90 ? -12.411 4.310 2.202 1.00 94.00 90 VAL A C 1
ATOM 751 O O . VAL A 1 90 ? -12.150 3.373 2.952 1.00 94.00 90 VAL A O 1
ATOM 754 N N . ARG A 1 91 ? -13.647 4.759 2.010 1.00 91.50 91 ARG A N 1
ATOM 755 C CA . ARG A 1 91 ? -14.834 4.024 2.447 1.00 91.50 91 ARG A CA 1
ATOM 756 C C . ARG A 1 91 ? -15.356 3.209 1.270 1.00 91.50 91 ARG A C 1
ATOM 758 O O . ARG A 1 91 ? -15.312 3.690 0.135 1.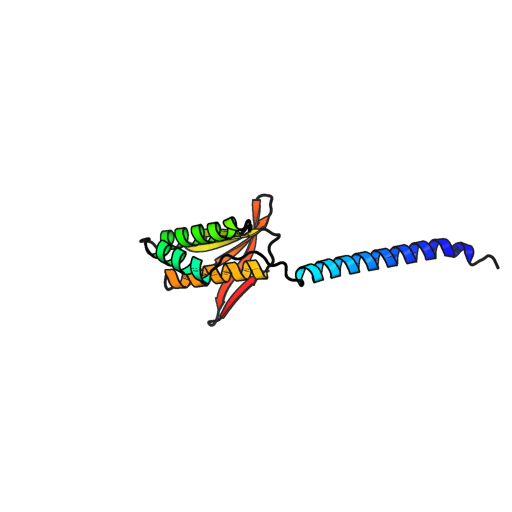00 91.50 91 ARG A O 1
ATOM 765 N N . THR A 1 92 ? -15.753 1.971 1.524 1.00 87.12 92 THR A N 1
ATOM 766 C CA . THR A 1 92 ? -16.423 1.127 0.532 1.00 87.12 92 THR A CA 1
ATOM 767 C C . THR A 1 92 ? -17.885 1.549 0.383 1.00 87.12 92 THR A C 1
ATOM 769 O O . THR A 1 92 ? -18.382 2.372 1.150 1.00 87.12 92 THR A O 1
ATOM 772 N N . ASP A 1 93 ? -18.580 0.977 -0.601 1.00 85.56 93 ASP A N 1
ATOM 773 C CA . ASP A 1 93 ? -20.006 1.246 -0.829 1.00 85.56 93 ASP A CA 1
ATOM 774 C C . ASP A 1 93 ? -20.880 0.857 0.384 1.00 85.56 93 ASP A C 1
ATOM 776 O O . ASP A 1 93 ? -21.920 1.466 0.615 1.00 85.56 93 ASP A O 1
ATOM 780 N N . ASP A 1 94 ? -20.408 -0.090 1.204 1.00 87.25 94 ASP A N 1
ATOM 781 C CA . ASP A 1 94 ? -21.045 -0.542 2.451 1.00 87.25 94 ASP A CA 1
ATOM 782 C C . ASP A 1 94 ? -20.646 0.300 3.689 1.00 87.25 94 ASP A C 1
ATOM 784 O O . ASP A 1 94 ? -20.823 -0.138 4.823 1.00 87.25 94 ASP A O 1
ATOM 788 N N . ASP A 1 95 ? -20.048 1.482 3.489 1.00 85.62 95 ASP A N 1
ATOM 789 C CA . ASP A 1 95 ? -19.499 2.378 4.529 1.00 85.62 95 ASP A CA 1
ATOM 790 C C . ASP A 1 95 ? -18.393 1.751 5.409 1.00 85.62 95 ASP A C 1
ATOM 792 O O . ASP A 1 95 ? -18.035 2.271 6.467 1.00 85.62 95 ASP A O 1
ATOM 796 N N . ALA A 1 96 ? -17.785 0.647 4.962 1.00 89.00 96 ALA A N 1
ATOM 797 C CA . ALA A 1 96 ? -16.665 0.024 5.659 1.00 89.00 96 ALA A CA 1
ATOM 798 C C . ALA A 1 96 ? -15.337 0.721 5.317 1.00 89.00 96 ALA A C 1
ATOM 800 O O . ALA A 1 96 ? -15.089 1.127 4.178 1.00 89.00 96 ALA A O 1
ATOM 801 N N . LEU A 1 97 ? -14.442 0.835 6.301 1.00 92.19 97 LEU A N 1
ATOM 802 C CA . LEU A 1 97 ? -13.103 1.387 6.086 1.00 92.19 97 LEU A CA 1
ATOM 803 C C . LEU A 1 97 ? -12.231 0.409 5.291 1.00 92.19 97 LEU A C 1
ATOM 805 O O . LEU A 1 97 ? -12.119 -0.770 5.623 1.00 92.19 97 LEU A O 1
ATOM 809 N N . ALA A 1 98 ? -11.557 0.928 4.269 1.00 93.19 98 ALA A N 1
ATOM 810 C CA . ALA A 1 98 ? -10.619 0.195 3.432 1.00 93.19 98 ALA A CA 1
ATOM 811 C C . ALA A 1 98 ? -9.372 1.035 3.132 1.00 93.19 98 ALA A C 1
ATOM 813 O O . ALA A 1 98 ? -9.371 2.268 3.215 1.00 93.19 98 ALA A O 1
ATOM 814 N N . VAL A 1 99 ? -8.288 0.368 2.737 1.00 94.81 99 VAL A N 1
ATOM 815 C CA . VAL A 1 99 ? -7.077 1.045 2.262 1.00 94.81 99 VAL A CA 1
ATOM 816 C C . VAL A 1 99 ? -6.956 0.868 0.759 1.00 94.81 99 VAL A C 1
ATOM 818 O O . VAL A 1 99 ? -6.962 -0.237 0.231 1.00 94.81 99 VAL A O 1
ATOM 821 N N . ARG A 1 100 ? -6.785 1.973 0.045 1.00 94.81 100 ARG A N 1
ATOM 822 C CA . ARG A 1 100 ? -6.465 1.994 -1.376 1.00 94.81 100 ARG A CA 1
ATOM 823 C C . ARG A 1 100 ? -4.967 2.188 -1.573 1.00 94.81 100 ARG A C 1
ATOM 825 O O . ARG A 1 100 ? -4.433 3.255 -1.266 1.00 94.81 100 ARG A O 1
ATOM 832 N N . LEU A 1 101 ? -4.307 1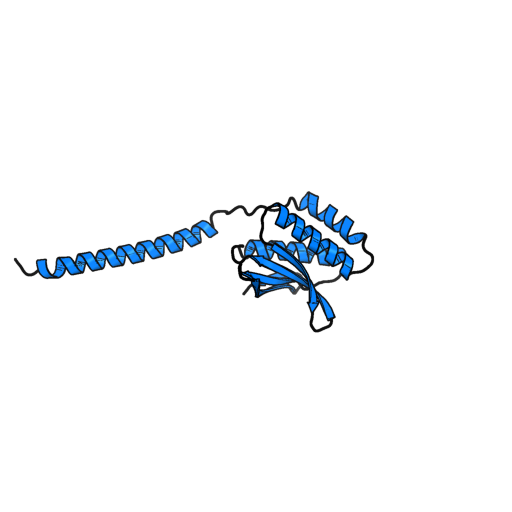.193 -2.152 1.00 95.44 101 LEU A N 1
ATOM 833 C CA . LEU A 1 101 ? -2.927 1.270 -2.619 1.00 95.44 101 LEU A CA 1
ATOM 834 C C . LEU A 1 101 ? -2.906 1.664 -4.096 1.00 95.44 101 LEU A C 1
ATOM 836 O O . LEU A 1 101 ? -3.379 0.917 -4.940 1.00 95.44 101 LEU A O 1
ATOM 840 N N . ASN A 1 102 ? -2.341 2.822 -4.416 1.00 93.06 102 ASN A N 1
ATOM 841 C CA . ASN A 1 102 ? -2.105 3.261 -5.787 1.00 93.06 102 ASN A CA 1
ATOM 842 C C . ASN A 1 102 ? -0.631 3.043 -6.130 1.00 93.06 102 ASN A C 1
ATOM 844 O O . ASN A 1 102 ? 0.238 3.641 -5.493 1.00 93.06 102 ASN A O 1
ATOM 848 N N . ALA A 1 103 ? -0.362 2.203 -7.121 1.00 91.56 103 ALA A N 1
ATOM 849 C CA . ALA A 1 103 ? 0.968 1.873 -7.606 1.00 91.56 103 ALA A CA 1
ATOM 850 C C . ALA A 1 103 ? 1.158 2.398 -9.026 1.00 91.56 103 ALA A C 1
ATOM 852 O O . ALA A 1 103 ? 0.297 2.203 -9.880 1.00 91.56 103 ALA A O 1
ATOM 853 N N . GLY A 1 104 ? 2.279 3.062 -9.298 1.00 87.06 104 GLY A N 1
ATOM 854 C CA . GLY A 1 104 ? 2.638 3.424 -10.666 1.00 87.06 104 GLY A CA 1
ATOM 855 C C . GLY A 1 104 ? 2.790 2.181 -11.548 1.00 87.06 104 GLY A C 1
ATOM 856 O O . GLY A 1 104 ? 3.372 1.192 -11.113 1.00 87.06 104 GLY A O 1
ATOM 857 N N . VAL A 1 105 ? 2.324 2.257 -12.798 1.00 82.56 105 VAL A N 1
ATOM 858 C CA . VAL A 1 105 ? 2.387 1.166 -13.805 1.00 82.56 105 VAL A CA 1
ATOM 859 C C . VAL A 1 105 ? 3.792 0.572 -14.022 1.00 82.56 105 VAL A C 1
ATOM 861 O O . VAL A 1 105 ? 3.937 -0.559 -14.466 1.00 82.56 105 VAL A O 1
ATOM 864 N N . MET A 1 106 ? 4.844 1.321 -13.689 1.00 81.50 106 MET A N 1
ATOM 865 C CA . MET A 1 106 ? 6.238 0.884 -13.832 1.00 81.50 106 MET A CA 1
ATOM 866 C C . MET A 1 106 ? 6.717 -0.004 -12.671 1.00 81.50 106 MET A C 1
ATOM 868 O O . MET A 1 106 ? 7.834 -0.517 -12.714 1.00 81.50 106 MET A O 1
ATOM 872 N N . LEU A 1 107 ? 5.915 -0.168 -11.612 1.00 84.06 107 LEU A N 1
ATOM 873 C CA . LEU A 1 107 ? 6.301 -0.954 -10.445 1.00 84.06 107 LEU A CA 1
ATOM 874 C C . LEU A 1 107 ? 6.060 -2.450 -10.667 1.00 84.06 107 LEU A C 1
ATOM 876 O O . LEU A 1 107 ? 4.957 -2.848 -11.052 1.00 84.06 107 LEU A O 1
ATOM 880 N N . PRO A 1 108 ? 7.040 -3.313 -10.345 1.00 85.06 108 PRO A N 1
ATOM 881 C CA . PRO A 1 108 ? 6.840 -4.746 -10.418 1.00 85.06 108 PRO A CA 1
ATOM 882 C C . PRO A 1 108 ? 5.703 -5.208 -9.512 1.00 85.06 108 PRO A C 1
ATOM 884 O O . PRO A 1 108 ? 5.582 -4.790 -8.357 1.00 85.06 108 PRO A O 1
ATOM 887 N N . ARG A 1 109 ? 4.930 -6.180 -10.003 1.00 84.75 109 ARG A N 1
ATOM 888 C CA . ARG A 1 109 ? 3.830 -6.812 -9.258 1.00 84.75 109 ARG A CA 1
ATOM 889 C C . ARG A 1 109 ? 4.267 -7.320 -7.880 1.00 84.75 109 ARG A C 1
ATOM 891 O O . ARG A 1 109 ? 3.536 -7.144 -6.910 1.00 84.75 109 ARG A O 1
ATOM 898 N N . TRP A 1 110 ? 5.463 -7.907 -7.774 1.00 86.12 110 TRP A N 1
ATOM 899 C CA . TRP A 1 110 ? 5.991 -8.417 -6.503 1.00 86.12 110 TRP A CA 1
ATOM 900 C C . TRP A 1 110 ? 6.228 -7.303 -5.473 1.00 86.12 110 TRP A C 1
ATOM 902 O O . TRP A 1 110 ? 5.976 -7.507 -4.286 1.00 86.12 110 TRP A O 1
ATOM 912 N N . TYR A 1 111 ? 6.672 -6.126 -5.922 1.00 87.12 111 TYR A N 1
ATOM 913 C CA . TYR A 1 111 ? 6.980 -4.987 -5.062 1.00 87.12 111 TYR A CA 1
ATOM 914 C C . TYR A 1 111 ? 5.688 -4.349 -4.548 1.00 87.12 111 TYR A C 1
ATOM 916 O O . TYR A 1 111 ? 5.518 -4.143 -3.346 1.00 87.12 111 TYR A O 1
ATOM 924 N N . THR A 1 112 ? 4.713 -4.167 -5.442 1.00 90.81 112 THR A N 1
ATOM 925 C CA . THR A 1 112 ? 3.354 -3.736 -5.087 1.00 90.81 112 THR A CA 1
ATOM 926 C C . THR A 1 112 ? 2.689 -4.715 -4.118 1.00 90.81 112 THR A C 1
ATOM 928 O O . THR A 1 112 ? 2.095 -4.296 -3.125 1.00 90.81 112 THR A O 1
ATOM 931 N N . ALA A 1 113 ? 2.833 -6.025 -4.347 1.00 89.75 113 ALA A N 1
ATOM 932 C CA . ALA A 1 113 ? 2.302 -7.040 -3.444 1.00 89.75 113 ALA A CA 1
ATOM 933 C C . ALA A 1 113 ? 2.967 -6.999 -2.063 1.00 89.75 113 ALA A C 1
ATOM 935 O O . ALA A 1 113 ? 2.283 -7.109 -1.049 1.00 89.75 113 ALA A O 1
ATOM 936 N N . ARG A 1 114 ? 4.287 -6.801 -1.997 1.00 90.69 114 ARG A N 1
ATOM 937 C CA . ARG A 1 114 ? 5.008 -6.640 -0.728 1.00 90.69 114 ARG A CA 1
ATOM 938 C C . ARG A 1 114 ? 4.527 -5.407 0.038 1.00 90.69 114 ARG A C 1
ATOM 940 O O . ARG A 1 114 ? 4.233 -5.522 1.225 1.00 90.69 114 ARG A O 1
ATOM 947 N N . ALA A 1 115 ? 4.378 -4.271 -0.639 1.00 92.88 115 ALA A N 1
ATOM 948 C CA . ALA A 1 115 ? 3.855 -3.042 -0.046 1.00 92.88 115 ALA A CA 1
ATOM 949 C C . ALA A 1 115 ? 2.427 -3.227 0.501 1.00 92.88 115 ALA A C 1
ATOM 951 O O . ALA A 1 115 ? 2.129 -2.805 1.619 1.00 92.88 115 ALA A O 1
ATOM 952 N N . ALA A 1 116 ? 1.565 -3.929 -0.245 1.00 94.12 116 ALA A N 1
ATOM 953 C CA . ALA A 1 116 ? 0.221 -4.279 0.208 1.00 94.12 116 ALA A CA 1
ATOM 954 C C . ALA A 1 116 ? 0.250 -5.162 1.467 1.00 94.12 116 ALA A C 1
ATOM 956 O O . ALA A 1 116 ? -0.469 -4.885 2.422 1.00 94.12 116 ALA A O 1
ATOM 957 N N . ARG A 1 117 ? 1.128 -6.174 1.518 1.00 93.00 117 ARG A N 1
ATOM 958 C CA . ARG A 1 117 ? 1.265 -7.051 2.695 1.00 93.00 117 ARG A CA 1
ATOM 959 C C . ARG A 1 117 ? 1.705 -6.301 3.946 1.00 93.00 117 ARG A C 1
ATOM 961 O O . ARG A 1 117 ? 1.189 -6.581 5.026 1.00 93.00 117 ARG A O 1
ATOM 968 N N . ILE A 1 118 ? 2.645 -5.363 3.809 1.00 93.69 118 ILE A N 1
ATOM 969 C CA . ILE A 1 118 ? 3.107 -4.526 4.926 1.00 93.69 118 ILE A CA 1
ATOM 970 C C . ILE A 1 118 ? 1.941 -3.699 5.462 1.00 93.69 118 ILE A C 1
ATOM 972 O O . ILE A 1 118 ? 1.660 -3.743 6.657 1.00 93.69 118 ILE A O 1
ATOM 976 N N . ALA A 1 119 ? 1.224 -3.003 4.578 1.00 93.88 119 ALA A N 1
ATOM 977 C CA . ALA A 1 119 ? 0.076 -2.201 4.976 1.00 93.88 119 ALA A CA 1
ATOM 978 C C . ALA A 1 119 ? -1.022 -3.048 5.637 1.00 93.88 119 ALA A C 1
ATOM 980 O O . ALA A 1 119 ? -1.571 -2.623 6.649 1.00 93.88 119 ALA A O 1
ATOM 981 N N . HIS A 1 120 ? -1.302 -4.251 5.121 1.00 94.38 120 HIS A N 1
ATOM 982 C CA . HIS A 1 120 ? -2.320 -5.152 5.683 1.00 94.38 120 HIS A CA 1
ATOM 983 C C . HIS A 1 120 ? -1.923 -5.614 7.082 1.00 94.38 120 HIS A C 1
ATOM 985 O O . HIS A 1 120 ? -2.692 -5.468 8.029 1.00 94.38 120 HIS A O 1
ATOM 991 N N . THR A 1 121 ? -0.678 -6.067 7.230 1.00 93.75 121 THR A N 1
ATOM 992 C CA . THR A 1 121 ? -0.143 -6.536 8.513 1.00 93.75 121 THR A CA 1
ATOM 993 C C . THR A 1 121 ? -0.175 -5.430 9.565 1.00 93.75 121 THR A C 1
ATOM 995 O O . THR A 1 121 ? -0.571 -5.669 10.705 1.00 93.75 121 THR A O 1
ATOM 998 N N . GLU A 1 122 ? 0.232 -4.213 9.206 1.00 94.62 122 GLU A N 1
ATOM 999 C CA .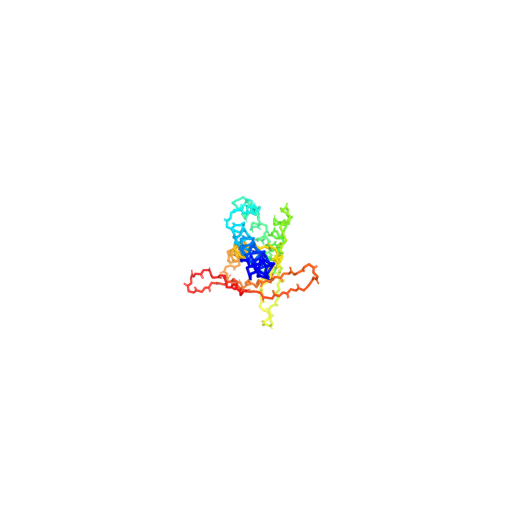 GLU A 1 122 ? 0.263 -3.096 10.149 1.00 94.62 122 GLU A CA 1
ATOM 1000 C C . GLU A 1 122 ? -1.132 -2.548 10.458 1.00 94.62 122 GLU A C 1
ATOM 1002 O O . GLU A 1 122 ? -1.404 -2.246 11.617 1.00 94.62 122 GLU A O 1
ATOM 1007 N N . ALA A 1 123 ? -2.047 -2.504 9.485 1.00 93.56 123 ALA A N 1
ATOM 1008 C CA . ALA A 1 123 ? -3.444 -2.144 9.732 1.00 93.56 123 ALA A CA 1
ATOM 1009 C C . ALA A 1 123 ? -4.116 -3.148 10.682 1.00 93.56 123 ALA A C 1
ATOM 1011 O O . ALA A 1 123 ? -4.718 -2.743 11.678 1.00 93.56 123 ALA A O 1
ATOM 1012 N N . ARG A 1 124 ? -3.923 -4.454 10.444 1.00 94.00 124 ARG A N 1
ATOM 1013 C CA . ARG A 1 124 ? -4.434 -5.523 11.314 1.00 94.00 124 ARG A CA 1
ATOM 1014 C C . ARG A 1 124 ? -3.874 -5.421 12.730 1.00 94.00 124 ARG A C 1
ATOM 1016 O O . ARG A 1 124 ? -4.618 -5.571 13.694 1.00 94.00 124 ARG A O 1
ATOM 1023 N N . ARG A 1 125 ? -2.575 -5.141 12.880 1.00 92.44 125 ARG A N 1
ATOM 1024 C CA . ARG A 1 125 ? -1.945 -4.935 14.198 1.00 92.44 125 ARG A CA 1
ATOM 1025 C C . ARG A 1 125 ? -2.487 -3.705 14.920 1.00 92.44 125 ARG A C 1
ATOM 1027 O O . ARG A 1 125 ? -2.609 -3.734 16.138 1.00 92.44 125 ARG A O 1
ATOM 1034 N N . LEU A 1 126 ? -2.764 -2.633 14.183 1.00 92.69 126 LEU A N 1
ATOM 1035 C CA . LEU A 1 126 ? -3.186 -1.355 14.747 1.00 92.69 126 LEU A CA 1
ATOM 1036 C C . LEU A 1 126 ? -4.646 -1.371 15.215 1.00 92.69 126 LEU A C 1
ATOM 1038 O O . LEU A 1 126 ? -4.961 -0.744 16.228 1.00 92.69 126 LEU A O 1
ATOM 1042 N N . LEU A 1 127 ? -5.525 -2.060 14.483 1.00 91.94 127 LEU A N 1
ATOM 1043 C CA . LEU A 1 127 ? -6.967 -2.064 14.753 1.00 91.94 127 LEU A CA 1
ATOM 1044 C C . LEU A 1 127 ? -7.488 -3.365 15.371 1.00 91.94 127 LEU A C 1
ATOM 1046 O O . LEU A 1 127 ? -8.574 -3.382 15.936 1.00 91.94 127 LEU A O 1
ATOM 1050 N N . GLY A 1 128 ? -6.722 -4.454 15.306 1.00 91.31 128 GLY A N 1
ATOM 1051 C CA . GLY A 1 128 ? -7.103 -5.746 15.884 1.00 91.31 128 GLY A CA 1
ATOM 1052 C C . GLY A 1 128 ? -8.060 -6.575 15.022 1.00 91.31 128 GLY A C 1
ATOM 1053 O O . GLY A 1 128 ? -8.317 -7.731 15.351 1.00 91.31 128 GLY A O 1
ATOM 1054 N N . HIS A 1 129 ? -8.535 -6.038 13.900 1.00 89.94 129 HIS A N 1
ATOM 1055 C CA . HIS A 1 129 ? -9.331 -6.755 12.906 1.00 89.94 129 HIS A CA 1
ATOM 1056 C C . HIS A 1 129 ? -8.777 -6.534 11.495 1.00 89.94 129 HIS A C 1
ATOM 1058 O O . HIS A 1 129 ? -7.900 -5.700 11.265 1.00 89.94 129 HIS A O 1
ATOM 1064 N N . GLU A 1 130 ? -9.260 -7.325 10.542 1.00 89.69 130 GLU A N 1
ATOM 1065 C CA . GLU A 1 130 ? -8.831 -7.225 9.152 1.00 89.69 130 GLU A CA 1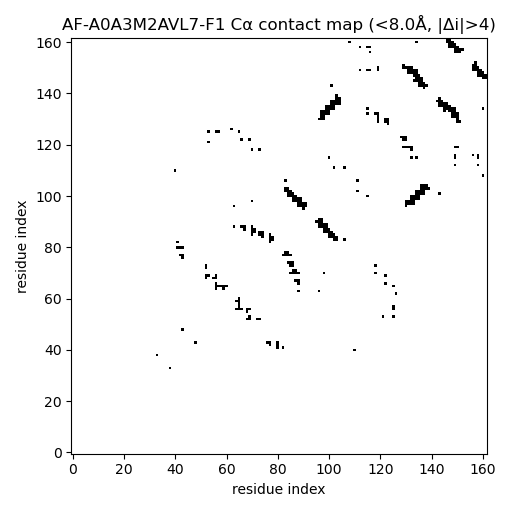
ATOM 1066 C C . GLU A 1 130 ? -9.438 -6.002 8.450 1.00 89.69 130 GLU A C 1
ATOM 1068 O O . GLU A 1 130 ? -10.589 -5.638 8.700 1.00 89.69 130 GLU A O 1
ATOM 1073 N N . ILE A 1 131 ? -8.651 -5.397 7.552 1.00 90.38 131 ILE A N 1
ATOM 1074 C CA . ILE A 1 131 ? -9.085 -4.340 6.639 1.00 90.38 131 ILE A CA 1
ATOM 1075 C C . ILE A 1 131 ? -8.683 -4.699 5.211 1.00 90.38 131 ILE A C 1
ATOM 1077 O O . ILE A 1 131 ? -7.513 -5.021 4.975 1.00 90.38 131 ILE A O 1
ATOM 1081 N N . PRO A 1 132 ? -9.610 -4.596 4.244 1.00 91.25 132 PRO A N 1
ATOM 1082 C CA . PRO A 1 132 ? -9.300 -4.866 2.853 1.00 91.25 132 PRO A CA 1
ATOM 1083 C C . PRO A 1 132 ? -8.345 -3.810 2.291 1.00 91.25 132 PRO A C 1
ATOM 1085 O O . PRO A 1 132 ? -8.521 -2.601 2.483 1.00 91.25 132 PRO A O 1
ATOM 1088 N N . ILE A 1 133 ? -7.340 -4.279 1.547 1.00 94.12 133 ILE A N 1
ATOM 1089 C CA . ILE A 1 133 ? -6.447 -3.405 0.787 1.00 94.12 133 ILE A CA 1
ATOM 1090 C C . ILE A 1 133 ? -6.709 -3.579 -0.700 1.00 94.12 133 ILE A C 1
ATOM 1092 O O . ILE A 1 133 ? -6.330 -4.588 -1.293 1.00 94.12 133 ILE A O 1
ATOM 1096 N N . HIS A 1 134 ? -7.304 -2.561 -1.308 1.00 94.31 134 HIS A N 1
ATOM 1097 C CA . HIS A 1 134 ? -7.575 -2.517 -2.736 1.00 94.31 134 HIS A CA 1
ATOM 1098 C C . HIS A 1 134 ? -6.386 -1.929 -3.487 1.00 94.31 134 HIS A C 1
ATOM 1100 O O . HIS A 1 134 ? -5.952 -0.804 -3.227 1.00 94.31 134 HIS A O 1
ATOM 1106 N N . ILE A 1 135 ? -5.874 -2.676 -4.454 1.00 94.62 135 ILE A N 1
ATOM 1107 C CA . ILE A 1 135 ? -4.682 -2.338 -5.221 1.00 94.62 135 ILE A CA 1
ATOM 1108 C C . ILE A 1 135 ? -5.109 -1.793 -6.579 1.00 94.62 135 ILE A C 1
ATOM 1110 O O . ILE A 1 135 ? -5.812 -2.438 -7.360 1.00 94.62 135 ILE A O 1
ATOM 1114 N N . TYR A 1 136 ? -4.654 -0.583 -6.865 1.00 93.06 136 TYR A N 1
ATOM 1115 C CA . TYR A 1 136 ? -4.890 0.133 -8.100 1.00 93.06 136 TYR A CA 1
ATOM 1116 C C . TYR A 1 136 ? -3.567 0.425 -8.792 1.00 93.06 136 TYR A C 1
ATOM 1118 O O . TYR A 1 136 ? -2.619 0.903 -8.176 1.00 93.06 136 TYR A O 1
ATOM 1126 N N . GLU A 1 137 ? -3.534 0.196 -10.095 1.00 89.88 137 GLU A N 1
ATOM 1127 C CA . GLU A 1 137 ? -2.486 0.690 -10.972 1.00 89.88 137 GLU A CA 1
ATOM 1128 C C . GLU A 1 137 ? -2.854 2.095 -11.443 1.00 89.88 137 GLU A C 1
ATOM 1130 O O . GLU A 1 137 ? -3.936 2.312 -11.989 1.00 89.88 137 GLU A O 1
ATOM 1135 N N . THR A 1 138 ? -1.970 3.062 -11.226 1.00 84.94 138 THR A N 1
ATOM 1136 C CA . THR A 1 138 ? -2.146 4.449 -11.647 1.00 84.94 138 THR A CA 1
ATOM 1137 C C . THR A 1 138 ? -1.230 4.754 -12.826 1.00 84.94 138 THR A C 1
ATOM 1139 O O . THR A 1 138 ? -0.009 4.597 -12.757 1.00 84.94 138 THR A O 1
ATOM 1142 N N . TYR A 1 139 ? -1.833 5.234 -13.911 1.00 72.62 139 TYR A N 1
ATOM 1143 C CA . TYR A 1 139 ? -1.124 5.711 -15.093 1.00 72.62 139 TYR A CA 1
ATOM 1144 C C . TYR A 1 139 ? -0.731 7.182 -14.914 1.00 72.62 139 TYR A C 1
ATOM 1146 O O . TYR A 1 139 ? -1.412 7.938 -14.220 1.00 72.62 139 TYR A O 1
ATOM 1154 N N . VAL A 1 140 ? 0.330 7.614 -15.603 1.00 60.44 140 VAL A N 1
ATOM 1155 C CA . VAL A 1 140 ? 0.833 9.006 -15.587 1.00 60.44 140 VAL A CA 1
ATOM 1156 C C . VAL A 1 140 ? -0.270 10.030 -15.927 1.00 60.44 140 VAL A C 1
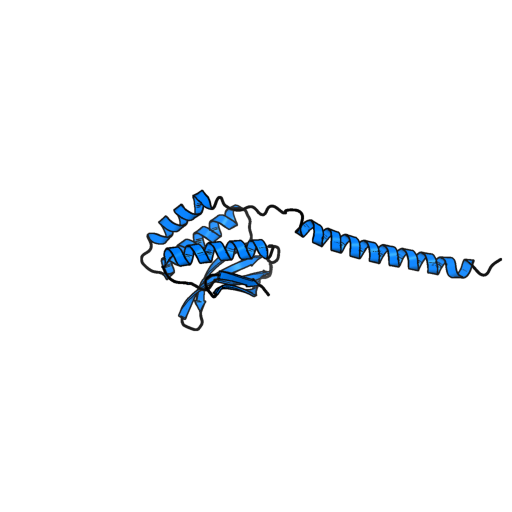ATOM 1158 O O . VAL A 1 140 ? -0.244 11.154 -15.444 1.00 60.44 140 VAL A O 1
ATOM 1161 N N . VAL A 1 141 ? -1.301 9.616 -16.673 1.00 58.38 141 VAL A N 1
ATOM 1162 C CA . VAL A 1 141 ? -2.445 10.445 -17.103 1.00 58.38 141 VAL A CA 1
ATOM 1163 C C . VAL A 1 141 ? -3.615 10.440 -16.092 1.00 58.38 141 VAL A C 1
ATOM 1165 O O . VAL A 1 141 ? -4.754 10.739 -16.436 1.00 58.38 141 VAL A O 1
ATOM 1168 N N . GLY A 1 142 ? -3.381 10.040 -14.838 1.00 60.06 142 GLY A N 1
ATOM 1169 C CA . GLY A 1 142 ? -4.357 10.147 -13.742 1.00 60.06 142 GLY A CA 1
ATOM 1170 C C . GLY A 1 142 ? -5.492 9.115 -13.744 1.00 60.06 142 GLY A C 1
ATOM 1171 O O . GLY A 1 142 ? -6.272 9.058 -12.793 1.00 60.06 142 GLY A O 1
ATOM 1172 N N . ARG A 1 143 ? -5.582 8.244 -14.757 1.00 75.25 143 ARG A N 1
ATOM 1173 C CA . ARG A 1 143 ? -6.479 7.082 -14.707 1.00 75.25 143 ARG A CA 1
ATOM 1174 C C . ARG A 1 143 ? -5.909 6.040 -13.752 1.00 75.25 143 ARG A C 1
ATOM 1176 O O . ARG A 1 143 ? -4.711 5.769 -13.763 1.00 75.25 143 ARG A O 1
ATOM 1183 N N . SER A 1 144 ? -6.779 5.457 -12.934 1.00 83.44 144 SER A N 1
ATOM 1184 C CA . SER A 1 144 ? -6.430 4.354 -12.041 1.00 83.44 144 SER A CA 1
ATOM 1185 C C . SER A 1 144 ? -7.283 3.141 -12.377 1.00 83.44 144 SER A C 1
ATOM 1187 O O . SER A 1 144 ? -8.503 3.262 -12.466 1.00 83.44 144 SER A O 1
ATOM 1189 N N . ARG A 1 145 ? -6.657 1.981 -12.541 1.00 89.00 145 ARG A N 1
ATOM 1190 C CA . ARG A 1 145 ? -7.326 0.705 -12.784 1.00 89.00 145 ARG A CA 1
ATOM 1191 C C . ARG A 1 145 ? -7.203 -0.159 -11.542 1.00 89.00 145 ARG A C 1
ATOM 1193 O O . ARG A 1 145 ? -6.105 -0.314 -11.026 1.00 89.00 145 ARG A O 1
ATOM 1200 N N . TRP A 1 146 ? -8.302 -0.741 -11.079 1.00 90.81 146 TRP A N 1
ATOM 1201 C CA . TRP A 1 146 ? -8.226 -1.769 -10.046 1.00 90.81 146 TRP A CA 1
ATOM 1202 C C . TRP A 1 146 ? -7.556 -3.020 -10.622 1.00 90.81 146 TRP A C 1
ATOM 1204 O O . TRP A 1 146 ? -7.980 -3.533 -11.664 1.00 90.81 146 TRP A O 1
ATOM 1214 N N . ILE A 1 147 ? -6.492 -3.473 -9.965 1.00 90.38 147 ILE A N 1
ATOM 1215 C CA . ILE A 1 147 ? -5.698 -4.626 -10.397 1.00 90.38 147 ILE A CA 1
ATOM 1216 C C . ILE A 1 147 ? -5.757 -5.778 -9.406 1.00 90.38 147 ILE A C 1
ATOM 1218 O O . ILE A 1 147 ? -5.313 -6.863 -9.752 1.00 90.38 147 ILE A O 1
ATOM 1222 N N . GLY A 1 148 ? -6.290 -5.600 -8.199 1.00 91.88 148 GLY A N 1
ATOM 1223 C CA . GLY A 1 148 ? -6.319 -6.693 -7.239 1.00 91.88 148 GLY A CA 1
ATOM 1224 C C . GLY A 1 148 ? -6.575 -6.270 -5.811 1.00 91.88 148 GLY A C 1
ATOM 1225 O O . GLY A 1 148 ? -6.665 -5.083 -5.521 1.00 91.88 148 GLY A O 1
ATOM 1226 N N . ASP A 1 149 ? -6.623 -7.253 -4.921 1.00 93.25 149 ASP A N 1
ATOM 1227 C CA . ASP A 1 149 ? -6.805 -7.034 -3.489 1.00 93.25 149 ASP A CA 1
ATOM 1228 C C . ASP A 1 149 ? -5.771 -7.819 -2.681 1.00 93.25 149 ASP A C 1
ATOM 1230 O O . ASP A 1 149 ? -5.310 -8.891 -3.091 1.00 93.25 149 ASP A O 1
ATOM 1234 N N . CYS A 1 150 ? -5.432 -7.290 -1.509 1.00 91.50 150 CYS A N 1
ATOM 1235 C CA . CYS A 1 150 ? -4.720 -8.013 -0.468 1.00 91.50 150 CYS A CA 1
ATOM 1236 C C . CYS A 1 150 ? -5.677 -8.279 0.696 1.00 91.50 150 CYS A C 1
ATOM 1238 O O . CYS A 1 150 ? -6.234 -7.344 1.277 1.00 91.50 150 CYS A O 1
ATOM 1240 N N . ARG A 1 151 ? -5.879 -9.568 0.982 1.00 87.12 151 ARG A N 1
ATOM 1241 C CA . ARG A 1 151 ? -6.766 -10.077 2.031 1.00 87.12 151 ARG A CA 1
ATOM 1242 C C . ARG A 1 151 ? -6.258 -11.411 2.558 1.00 87.12 151 ARG A C 1
ATOM 1244 O O . ARG A 1 151 ? -5.542 -12.138 1.869 1.00 87.12 151 ARG A O 1
ATOM 1251 N N . GLU A 1 152 ? -6.652 -11.749 3.765 1.00 85.06 152 GLU A N 1
ATOM 1252 C CA . GLU A 1 152 ? -6.372 -13.026 4.388 1.00 85.06 152 GLU A CA 1
ATOM 1253 C C . GLU A 1 152 ? -7.454 -14.035 4.011 1.00 85.06 152 GLU A C 1
ATOM 1255 O O . GLU A 1 152 ? -8.655 -13.782 4.108 1.00 85.06 152 GLU A O 1
ATOM 1260 N N . ARG A 1 153 ? -7.029 -15.204 3.536 1.00 78.75 153 ARG A N 1
ATOM 1261 C CA . ARG A 1 153 ? -7.916 -16.308 3.188 1.00 78.75 153 ARG A CA 1
ATOM 1262 C C . ARG A 1 153 ? -7.376 -17.574 3.828 1.00 78.75 153 ARG A C 1
ATOM 1264 O O . ARG A 1 153 ? -6.239 -17.958 3.579 1.00 78.75 153 ARG A O 1
ATOM 1271 N N . ASN A 1 154 ? -8.181 -18.218 4.672 1.00 76.19 154 ASN A N 1
ATOM 1272 C CA . ASN A 1 154 ? -7.796 -19.442 5.388 1.00 76.19 154 ASN A CA 1
ATOM 1273 C C . ASN A 1 154 ? -6.486 -19.301 6.199 1.00 76.19 154 ASN A C 1
ATOM 1275 O O . ASN A 1 154 ? -5.691 -20.234 6.260 1.00 76.19 154 ASN A O 1
ATOM 1279 N N . GLY A 1 155 ? -6.235 -18.123 6.785 1.00 73.31 155 GLY A N 1
ATOM 1280 C CA . GLY A 1 155 ? -5.009 -17.836 7.543 1.00 73.31 155 GLY A CA 1
ATOM 1281 C C . GLY A 1 155 ? -3.763 -17.574 6.685 1.00 73.31 155 GLY A C 1
ATOM 1282 O O . GLY A 1 155 ? -2.672 -17.416 7.227 1.00 73.31 155 GLY A O 1
ATOM 1283 N N . ILE A 1 156 ? -3.903 -17.515 5.356 1.00 80.12 156 ILE A N 1
ATOM 1284 C CA . ILE A 1 156 ? -2.827 -17.166 4.424 1.00 80.12 156 ILE A CA 1
ATOM 1285 C C . ILE A 1 156 ? -3.098 -15.772 3.860 1.00 80.12 156 ILE A C 1
ATOM 1287 O O . ILE A 1 156 ? -4.185 -15.489 3.357 1.00 80.12 156 ILE A O 1
ATOM 1291 N N . LEU A 1 157 ? -2.094 -14.895 3.920 1.00 83.00 157 LEU A N 1
ATOM 1292 C CA . LEU A 1 157 ? -2.173 -13.564 3.325 1.00 83.00 157 LEU A CA 1
ATOM 1293 C C . LEU A 1 157 ? -2.006 -13.649 1.803 1.00 83.00 157 LEU A C 1
ATOM 1295 O O . LEU A 1 157 ? -0.891 -13.781 1.282 1.00 83.00 157 LEU A O 1
ATOM 1299 N N . GLU A 1 158 ? -3.119 -13.548 1.088 1.00 83.25 158 GLU A N 1
ATOM 1300 C CA . GLU A 1 158 ? -3.162 -13.590 -0.367 1.00 83.25 158 GLU A CA 1
ATOM 1301 C C . GLU A 1 158 ? -3.113 -12.171 -0.944 1.00 83.25 158 GLU A C 1
ATOM 1303 O O . GLU A 1 158 ? -3.788 -11.250 -0.482 1.00 83.25 158 GLU A O 1
ATOM 1308 N N . VAL A 1 159 ? -2.303 -11.993 -1.991 1.00 86.12 159 VAL A N 1
ATOM 1309 C CA . VAL A 1 159 ? -2.338 -10.794 -2.835 1.00 86.12 159 VAL A CA 1
ATOM 1310 C C . VAL A 1 159 ? -2.714 -11.240 -4.235 1.00 86.12 159 VAL A C 1
ATOM 1312 O O . VAL A 1 159 ? -1.890 -11.806 -4.954 1.00 86.12 159 VAL A O 1
ATOM 1315 N N . ALA A 1 160 ? -3.969 -11.016 -4.607 1.00 83.75 160 ALA A N 1
ATOM 1316 C CA . ALA A 1 160 ? -4.512 -11.452 -5.883 1.00 83.75 160 ALA A CA 1
ATOM 1317 C C . ALA A 1 160 ? -4.434 -10.302 -6.892 1.00 83.75 160 ALA A C 1
ATOM 1319 O O . ALA A 1 160 ? -5.322 -9.456 -6.920 1.00 83.75 160 ALA A O 1
ATOM 1320 N N . LEU A 1 161 ? -3.372 -10.268 -7.703 1.00 81.31 161 LEU A N 1
ATOM 1321 C CA . LEU A 1 161 ? -3.200 -9.308 -8.801 1.00 81.31 161 LEU A CA 1
ATOM 1322 C C . LEU A 1 161 ? -3.674 -9.926 -10.130 1.00 81.31 161 LEU A C 1
ATOM 1324 O O . LEU A 1 161 ? -3.304 -11.057 -10.440 1.00 81.31 161 LEU A O 1
ATOM 1328 N N . ARG A 1 162 ? -4.463 -9.182 -10.907 1.00 75.69 162 ARG A N 1
ATOM 1329 C CA . ARG A 1 162 ? -4.944 -9.509 -12.259 1.00 75.69 162 ARG A CA 1
ATOM 1330 C C . ARG A 1 162 ? -3.907 -9.081 -13.297 1.00 75.69 162 ARG A C 1
ATOM 1332 O O . ARG A 1 162 ? -3.556 -7.887 -13.348 1.00 75.69 162 ARG A O 1
#

Sequence (162 aa):
MRRWSRYTPYLIVLLAFLGLLGWIRYEHHRGENFVRESVSFAEPNWANTLPLIRAEAQRHATEETKLAALTQHLTAAYRHMDVPLRFKVVRTDDDALAVRLNAGVMLPRWYTARAARIAHTEARRLLGHEIPIHIYETYVVGRSRWIGDCRERNGILEVALR

pLDDT: mean 83.9, std 12.93, range [42.97, 95.81]

Nearest PDB structures (foldseek):
  3ib5-assembly1_A-2  TM=4.800E-01  e=2.433E-02  Ligilactobacillus salivarius UCC118
  4gs5-assembly1_A  TM=4.808E-01  e=1.844E-01  Dyadobacter fermentans DSM 18053
  3w60-assembly1_A-2  TM=4.534E-01  e=2.696E-01  Magnetospirillum gryphiswaldense MSR-1
  6h81-assembly1_A-2  TM=4.458E-01  e=5.078E-01  Magnetospirillum gryphiswaldense
  6g6i-assembly1_B  TM=4.035E-01  e=6.140E-01  Magnetospirillum gryphiswaldense

Solvent-accessible surface area (backbone atoms only — not comparable to full-atom values): 9137 Å² total; per-residue (Å²): 143,81,75,67,73,75,50,48,63,58,50,52,52,50,50,52,51,52,50,49,53,50,47,53,52,48,52,50,51,48,53,56,44,54,70,66,58,71,74,77,71,83,72,69,65,53,88,67,48,48,61,54,46,49,59,59,18,65,72,43,90,45,72,69,53,22,46,42,44,40,26,49,50,54,23,48,51,36,44,76,65,74,40,65,45,42,45,39,73,43,68,45,97,84,71,43,72,31,37,37,38,36,33,35,73,87,57,55,71,69,57,55,43,51,54,45,50,53,52,40,55,50,48,25,69,74,70,75,48,88,53,52,32,42,34,24,38,30,46,97,85,75,52,68,44,84,33,33,42,34,49,73,53,98,91,39,83,43,66,53,73,112

Mean predicted aligned error: 11.17 Å

Radius of gyration: 23.96 Å; Cα contacts (8 Å, |Δi|>4): 198; chains: 1; bounding box: 46×32×84 Å

Secondary structure (DSSP, 8-state):
--SGGGTHHHHHHHHHHHHHHHHHHHHHHHHHHHHHS--------HHHHHHHHHHHHTT-SSHHHHHHHHHHHHHHHHHTTT--EEEEEEE-TTS-EEEEEEEETTS-HHHHHHHHHHHHHHHHHHHSS---EEEEEE-TTS-EEEEEEEEEETTEEEEEE-

Foldseek 3Di:
DPPVVVCVVVVVVVVVVVVVVVVVVVVVVVVVVVVVPDPPQDAAPCVPQLVVLLVVLLVDDDLQSSLQSNQVSLQVRCVVSVFPWHWDWDADPVRDIAIEIEHEPPDDPVVQLVSQVSSQVSSCVNPVDGHKYFYWYAYPVGDIDTFFIFDDDPNDTDTHGD